Protein AF-A0A8I1SBZ4-F1 (afdb_monomer_lite)

Structure (mmCIF, N/CA/C/O backbone):
data_AF-A0A8I1SBZ4-F1
#
_entry.id   AF-A0A8I1SBZ4-F1
#
loop_
_atom_site.group_PDB
_atom_site.id
_atom_site.type_symbol
_atom_site.label_atom_id
_atom_site.label_alt_id
_atom_site.label_comp_id
_atom_site.label_asym_id
_atom_site.label_entity_id
_atom_site.label_seq_id
_atom_site.pdbx_PDB_ins_code
_atom_site.Cartn_x
_atom_site.Cartn_y
_atom_site.Cartn_z
_atom_site.occupancy
_atom_site.B_iso_or_equiv
_atom_site.auth_seq_id
_atom_site.auth_comp_id
_atom_site.auth_asym_id
_atom_site.auth_atom_id
_atom_site.pdbx_PDB_model_num
ATOM 1 N N . MET A 1 1 ? -2.290 -13.636 11.872 1.00 62.06 1 MET A N 1
ATOM 2 C CA . MET A 1 1 ? -2.128 -13.007 10.538 1.00 62.06 1 MET A CA 1
ATOM 3 C C . MET A 1 1 ? -1.278 -11.749 10.694 1.00 62.06 1 MET A C 1
ATOM 5 O O . MET A 1 1 ? -1.450 -11.072 11.700 1.00 62.06 1 MET A O 1
ATOM 9 N N . SER A 1 2 ? -0.366 -11.447 9.763 1.00 89.69 2 SER A N 1
ATOM 10 C CA . SER A 1 2 ? 0.429 -10.203 9.795 1.00 89.69 2 SER A CA 1
ATOM 11 C C . SER A 1 2 ? -0.465 -8.967 9.624 1.00 89.69 2 SER A C 1
ATOM 13 O O . SER A 1 2 ? -1.361 -8.974 8.783 1.00 89.69 2 SER A O 1
ATOM 15 N N . ARG A 1 3 ? -0.196 -7.905 10.397 1.00 93.25 3 ARG A N 1
ATOM 16 C CA . ARG A 1 3 ? -0.928 -6.626 10.376 1.00 93.25 3 ARG A CA 1
ATOM 17 C C . ARG A 1 3 ? -0.970 -6.011 8.973 1.00 93.25 3 ARG A C 1
ATOM 19 O O . ARG A 1 3 ? -2.034 -5.637 8.492 1.00 93.25 3 ARG A O 1
ATOM 26 N N . ILE A 1 4 ? 0.187 -5.992 8.314 1.00 94.06 4 ILE A N 1
ATOM 27 C CA . ILE A 1 4 ? 0.374 -5.436 6.971 1.00 94.06 4 ILE A CA 1
ATOM 28 C C . ILE A 1 4 ? -0.385 -6.272 5.938 1.00 94.06 4 ILE A C 1
ATOM 30 O O . ILE A 1 4 ? -1.058 -5.721 5.079 1.00 94.06 4 ILE A O 1
ATOM 34 N N . LEU A 1 5 ? -0.347 -7.605 6.050 1.00 94.81 5 LEU A N 1
ATOM 35 C CA . LEU A 1 5 ? -1.064 -8.481 5.121 1.00 94.81 5 LEU A CA 1
ATOM 36 C C . LEU A 1 5 ? -2.583 -8.297 5.222 1.00 94.81 5 LEU A C 1
ATOM 38 O O . LEU A 1 5 ? -3.266 -8.317 4.202 1.00 94.81 5 LEU A O 1
ATOM 42 N N . THR A 1 6 ? -3.117 -8.121 6.433 1.00 97.06 6 THR A N 1
ATOM 43 C CA . THR A 1 6 ? -4.546 -7.829 6.605 1.00 97.06 6 THR A CA 1
ATOM 44 C C . THR A 1 6 ? -4.915 -6.486 5.976 1.00 97.06 6 THR A C 1
ATOM 46 O O . THR A 1 6 ? -5.904 -6.429 5.254 1.00 97.06 6 THR A O 1
ATOM 49 N N . ALA A 1 7 ? -4.096 -5.448 6.176 1.00 96.94 7 ALA A N 1
ATOM 50 C CA . ALA A 1 7 ? -4.307 -4.145 5.549 1.00 96.94 7 ALA A CA 1
ATOM 51 C C . ALA A 1 7 ? -4.214 -4.204 4.014 1.00 96.94 7 ALA A C 1
ATOM 53 O O . ALA A 1 7 ? -5.075 -3.668 3.334 1.00 96.94 7 ALA A O 1
ATOM 54 N N . MET A 1 8 ? -3.252 -4.937 3.448 1.00 96.25 8 MET A N 1
ATOM 55 C CA . MET A 1 8 ? -3.157 -5.125 1.992 1.00 96.25 8 MET A CA 1
ATOM 56 C C . MET A 1 8 ? -4.380 -5.833 1.402 1.00 96.25 8 MET A C 1
ATOM 58 O O . MET A 1 8 ? -4.773 -5.544 0.281 1.00 96.25 8 MET A O 1
ATOM 62 N N . ARG A 1 9 ? -4.992 -6.766 2.142 1.00 95.88 9 ARG A N 1
ATOM 63 C CA . ARG A 1 9 ? -6.202 -7.475 1.690 1.00 95.88 9 ARG A CA 1
ATOM 64 C C . ARG A 1 9 ? -7.461 -6.619 1.742 1.00 95.88 9 ARG A C 1
ATOM 66 O O . ARG A 1 9 ? -8.400 -6.912 1.012 1.00 95.88 9 ARG A O 1
ATOM 73 N N . SER A 1 10 ? -7.510 -5.638 2.640 1.00 97.31 10 SER A N 1
ATOM 74 C CA . SER A 1 10 ? -8.620 -4.686 2.725 1.00 97.31 10 SER A CA 1
ATOM 75 C C . SER A 1 10 ? -8.404 -3.451 1.851 1.00 97.31 10 SER A C 1
ATOM 77 O O . SER A 1 10 ? -9.356 -2.709 1.623 1.00 97.31 10 SER A O 1
ATOM 79 N N . ALA A 1 11 ? -7.182 -3.233 1.361 1.00 96.06 11 ALA A N 1
ATOM 80 C CA . ALA A 1 11 ? -6.861 -2.125 0.482 1.00 96.06 11 ALA A CA 1
ATOM 81 C C . ALA A 1 11 ? -7.601 -2.227 -0.858 1.00 96.06 11 ALA A C 1
ATOM 83 O O . ALA A 1 11 ? -7.777 -3.307 -1.424 1.00 96.06 11 ALA A O 1
ATOM 84 N N . GLY A 1 12 ? -8.028 -1.067 -1.358 1.00 93.50 12 GLY A N 1
ATOM 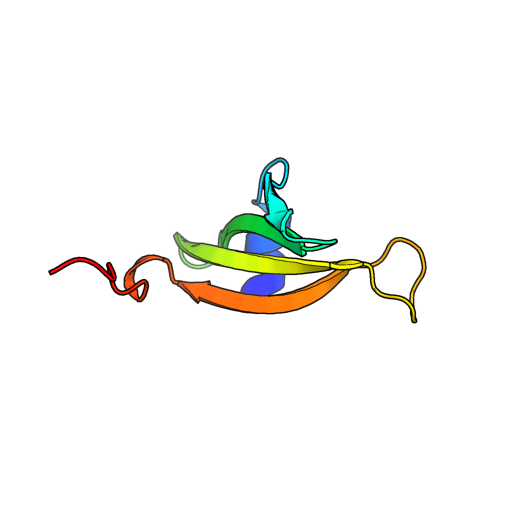85 C CA . GLY A 1 12 ? -8.612 -0.926 -2.687 1.00 93.50 12 GLY A CA 1
ATOM 86 C C . GLY A 1 12 ? -7.556 -0.880 -3.793 1.00 93.50 12 GLY A C 1
ATOM 87 O O . GLY A 1 12 ? -6.429 -1.353 -3.644 1.00 93.50 12 GLY A O 1
ATOM 88 N N . GLN A 1 13 ? -7.931 -0.279 -4.921 1.00 95.62 13 GLN A N 1
ATOM 89 C CA . GLN A 1 13 ? -7.003 -0.059 -6.025 1.00 95.62 13 GLN A CA 1
ATOM 90 C C . GLN A 1 13 ? -5.890 0.913 -5.594 1.00 95.62 13 GLN A C 1
ATOM 92 O O . GLN A 1 13 ? -6.205 1.942 -4.989 1.00 95.62 13 GLN A O 1
ATOM 97 N N . PRO A 1 14 ? -4.608 0.607 -5.864 1.00 96.56 14 PRO A N 1
ATOM 98 C CA . PRO A 1 14 ? -3.524 1.495 -5.482 1.00 96.56 14 PRO A CA 1
ATOM 99 C C . PRO A 1 14 ? -3.532 2.783 -6.295 1.00 96.56 14 PRO A C 1
ATOM 101 O O . PRO A 1 14 ? -3.908 2.799 -7.469 1.00 96.56 14 PRO A O 1
ATOM 104 N N . THR A 1 15 ? -2.999 3.835 -5.686 1.00 97.00 15 THR A N 1
ATOM 105 C CA . THR A 1 15 ? -2.618 5.059 -6.389 1.00 97.00 15 THR A CA 1
ATOM 106 C C . THR A 1 15 ? -1.156 4.943 -6.806 1.00 97.00 15 THR A C 1
ATOM 108 O O . THR A 1 15 ? -0.298 4.655 -5.972 1.00 97.00 15 THR A O 1
ATOM 111 N N . ALA A 1 16 ? -0.853 5.174 -8.082 1.00 96.25 16 ALA A N 1
ATOM 112 C CA . ALA A 1 16 ? 0.532 5.277 -8.533 1.00 96.25 16 ALA A CA 1
ATOM 113 C C . ALA A 1 16 ? 1.181 6.548 -7.957 1.00 96.25 16 ALA A C 1
ATOM 115 O O . ALA A 1 16 ? 0.585 7.627 -8.004 1.00 96.25 16 ALA A O 1
ATOM 116 N N . LEU A 1 17 ? 2.383 6.408 -7.404 1.00 93.88 17 LEU A N 1
ATOM 117 C CA . LEU A 1 17 ? 3.242 7.517 -6.988 1.00 93.88 17 LEU A CA 1
ATOM 118 C C . LEU A 1 17 ? 4.383 7.701 -8.005 1.00 93.88 17 LEU A C 1
ATOM 120 O O . LEU A 1 17 ? 4.320 7.193 -9.122 1.00 93.88 17 LEU A O 1
ATOM 124 N N . GLU A 1 18 ? 5.413 8.465 -7.641 1.00 91.38 18 GLU A N 1
ATOM 125 C CA . GLU A 1 18 ? 6.594 8.666 -8.481 1.00 91.38 18 GLU A CA 1
ATOM 126 C C . GLU A 1 18 ? 7.357 7.347 -8.708 1.00 91.38 18 GLU A C 1
ATOM 128 O O . GLU A 1 18 ? 7.637 6.599 -7.767 1.00 91.38 18 GLU A O 1
ATOM 133 N N . GLY A 1 19 ? 7.712 7.074 -9.967 1.0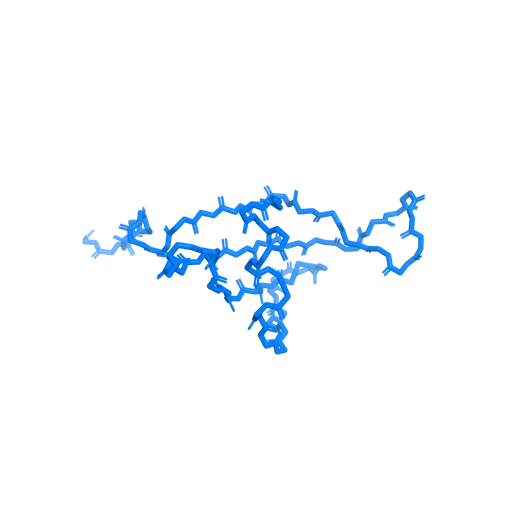0 92.69 19 GLY A N 1
ATOM 134 C CA . GLY A 1 19 ? 8.392 5.842 -10.364 1.00 92.69 19 GLY A CA 1
ATOM 135 C C . GLY A 1 19 ? 7.447 4.641 -10.440 1.00 92.69 19 GLY A C 1
ATOM 136 O O . GLY A 1 19 ? 6.364 4.722 -11.013 1.00 92.69 19 GLY A O 1
ATOM 137 N N . ASP A 1 20 ? 7.883 3.510 -9.893 1.00 94.00 20 ASP A N 1
ATOM 138 C CA . ASP A 1 20 ? 7.144 2.243 -9.821 1.00 94.00 20 ASP A CA 1
ATOM 139 C C . ASP A 1 20 ? 6.425 2.044 -8.474 1.00 94.00 20 ASP A C 1
ATOM 141 O O . ASP A 1 20 ? 5.907 0.965 -8.176 1.00 94.00 20 ASP A O 1
ATOM 145 N N . GLN A 1 21 ? 6.378 3.094 -7.653 1.00 97.00 21 GLN A N 1
ATOM 146 C CA . GLN A 1 21 ? 5.761 3.055 -6.338 1.00 97.00 21 GLN A CA 1
ATOM 147 C C . GLN A 1 21 ? 4.235 3.030 -6.429 1.00 97.00 21 GLN A C 1
ATOM 149 O O . GLN A 1 21 ? 3.596 3.819 -7.128 1.00 97.00 21 GLN A O 1
ATOM 154 N N . LEU A 1 22 ? 3.641 2.150 -5.632 1.00 97.25 22 LEU A N 1
ATOM 155 C CA . LEU A 1 22 ? 2.207 1.984 -5.469 1.00 97.25 22 LEU A CA 1
ATOM 156 C C . LEU A 1 22 ? 1.827 2.284 -4.022 1.00 97.25 22 LEU A C 1
ATOM 158 O O . LEU A 1 22 ? 2.310 1.638 -3.088 1.00 97.25 22 LEU A O 1
ATOM 162 N N . PHE A 1 23 ? 0.934 3.250 -3.851 1.00 97.06 23 PHE A N 1
ATOM 163 C CA . PHE A 1 23 ? 0.351 3.607 -2.570 1.00 97.06 23 PHE A CA 1
ATOM 164 C C . PHE A 1 23 ? -0.949 2.845 -2.342 1.00 97.06 23 PHE A C 1
ATOM 166 O O . PHE A 1 23 ? -1.886 2.938 -3.136 1.00 97.06 23 PHE A O 1
ATOM 173 N N . TYR A 1 24 ? -1.023 2.149 -1.215 1.00 97.56 24 TYR A N 1
ATOM 174 C CA . TYR A 1 24 ? -2.216 1.476 -0.729 1.00 97.56 24 TYR A CA 1
ATOM 175 C C . TYR A 1 24 ? -2.654 2.098 0.592 1.00 97.56 24 TYR A C 1
ATOM 177 O O . TYR A 1 24 ? -1.833 2.440 1.447 1.00 97.56 24 TYR A O 1
ATOM 185 N N . LEU A 1 25 ? -3.968 2.173 0.774 1.00 97.44 25 LEU A N 1
ATOM 186 C CA . LEU A 1 25 ? -4.596 2.517 2.039 1.00 97.44 25 LEU A CA 1
ATOM 187 C C . LEU A 1 25 ? -5.472 1.342 2.458 1.00 97.44 25 LEU A C 1
ATOM 189 O O . LEU A 1 25 ? -6.356 0.936 1.703 1.00 97.44 25 LEU A O 1
ATOM 193 N N . GLY A 1 26 ? -5.201 0.770 3.628 1.00 97.00 26 GLY A N 1
ATOM 194 C CA . GLY A 1 26 ? -5.881 -0.438 4.084 1.00 97.00 26 GLY A CA 1
ATOM 195 C C . GLY A 1 26 ? -6.055 -0.491 5.593 1.00 97.00 26 GLY A C 1
ATOM 196 O O . GLY A 1 26 ? -5.336 0.160 6.342 1.00 97.00 26 GLY A O 1
ATOM 197 N N . ILE A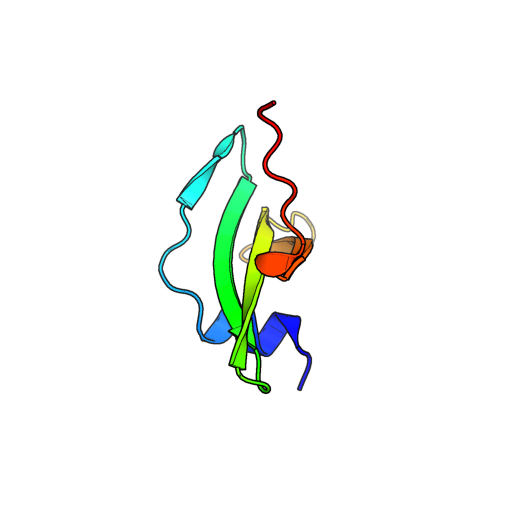 1 27 ? -7.006 -1.298 6.050 1.00 97.62 27 ILE A N 1
ATOM 198 C CA . ILE A 1 27 ? -7.358 -1.465 7.463 1.00 97.62 27 ILE A CA 1
ATOM 199 C C . ILE A 1 27 ? -6.837 -2.811 7.969 1.00 97.62 27 ILE A C 1
ATOM 201 O O . ILE A 1 27 ? -7.119 -3.865 7.390 1.00 97.62 27 ILE A O 1
ATOM 205 N N . ASP A 1 28 ? -6.072 -2.789 9.059 1.00 96.25 28 ASP A N 1
ATOM 206 C CA . ASP A 1 28 ? -5.566 -4.002 9.694 1.00 96.25 28 ASP A CA 1
ATOM 207 C C . ASP A 1 28 ? -6.639 -4.767 10.500 1.00 96.25 28 ASP A C 1
ATOM 209 O O . ASP A 1 28 ? -7.786 -4.350 10.648 1.00 96.25 28 ASP A O 1
ATOM 213 N N . GLY A 1 29 ? -6.257 -5.902 11.095 1.00 95.62 29 GLY A N 1
ATOM 214 C CA . GLY A 1 29 ? -7.174 -6.724 11.901 1.00 95.62 29 GLY A CA 1
ATOM 215 C C . GLY A 1 29 ? -7.620 -6.107 13.235 1.00 95.62 29 GLY A C 1
ATOM 216 O O . GLY A 1 29 ? -8.322 -6.766 13.993 1.00 95.62 29 GLY A O 1
ATOM 217 N N . ARG A 1 30 ? -7.176 -4.890 13.558 1.00 94.75 30 ARG A N 1
ATOM 218 C CA . ARG A 1 30 ? -7.523 -4.126 14.763 1.00 94.75 30 ARG A CA 1
ATOM 219 C C . ARG A 1 30 ? -8.280 -2.837 14.426 1.00 94.75 30 ARG A C 1
ATOM 221 O O . ARG A 1 30 ? -8.509 -2.035 15.325 1.00 94.75 30 ARG A O 1
ATOM 228 N N . GLY A 1 31 ? -8.654 -2.630 13.162 1.00 95.62 31 GLY A N 1
ATOM 229 C CA . GLY A 1 31 ? -9.340 -1.417 12.721 1.00 95.62 31 GLY A CA 1
ATOM 230 C C . GLY A 1 31 ? -8.418 -0.211 12.531 1.00 95.62 31 GLY A C 1
ATOM 231 O O . GLY A 1 31 ? -8.911 0.906 12.426 1.00 95.62 31 GLY A O 1
ATOM 232 N N . VAL A 1 32 ? -7.095 -0.400 12.501 1.00 95.50 32 VAL A N 1
ATOM 233 C CA . VAL A 1 32 ? -6.155 0.699 12.260 1.00 95.50 32 VAL A CA 1
ATOM 234 C C . VAL A 1 32 ? -5.858 0.811 10.772 1.00 95.50 32 VAL A C 1
ATOM 236 O O . VAL A 1 32 ? -5.409 -0.150 10.146 1.00 95.50 32 VAL A O 1
ATOM 239 N N . GLU A 1 33 ? -6.065 2.008 10.236 1.00 97.06 33 GLU A N 1
ATOM 240 C CA . GLU A 1 33 ? -5.707 2.365 8.870 1.00 97.06 33 GLU A CA 1
ATOM 241 C C . GLU A 1 33 ? -4.189 2.528 8.726 1.00 97.06 33 GLU A C 1
ATOM 243 O O . GLU A 1 33 ? -3.537 3.234 9.504 1.00 97.06 33 GLU A O 1
ATOM 248 N N . LEU A 1 34 ? -3.632 1.845 7.732 1.00 96.94 34 LEU A N 1
ATOM 249 C CA . LEU A 1 34 ? -2.231 1.884 7.355 1.00 96.94 34 LEU A CA 1
ATOM 250 C C . LEU A 1 34 ? -2.100 2.458 5.946 1.00 96.94 34 LEU A C 1
ATOM 252 O O . LEU A 1 34 ? -2.737 1.969 5.011 1.00 96.94 34 LEU A O 1
ATOM 256 N N . GLU A 1 35 ? -1.218 3.440 5.800 1.00 96.19 35 GLU A N 1
ATOM 257 C CA . GLU A 1 35 ? -0.610 3.768 4.516 1.00 96.19 35 GLU A CA 1
ATOM 258 C C . GLU A 1 35 ? 0.518 2.775 4.230 1.00 96.19 35 GLU A C 1
ATOM 260 O O . GLU A 1 35 ? 1.324 2.459 5.109 1.00 96.19 35 GLU A O 1
ATOM 265 N N . ILE A 1 36 ? 0.569 2.260 3.005 1.00 97.06 36 ILE A N 1
ATOM 266 C CA . ILE A 1 36 ? 1.549 1.262 2.583 1.00 97.06 36 ILE A CA 1
ATOM 267 C C . ILE A 1 36 ? 2.107 1.683 1.227 1.00 97.06 36 ILE A C 1
ATOM 269 O O . ILE A 1 36 ? 1.341 1.934 0.299 1.00 97.06 36 ILE A O 1
ATOM 273 N N . ILE A 1 37 ? 3.433 1.735 1.103 1.00 97.06 37 ILE A N 1
ATOM 274 C CA . ILE A 1 37 ? 4.114 1.917 -0.183 1.00 97.06 37 ILE A CA 1
ATOM 275 C C . ILE A 1 37 ? 4.766 0.595 -0.550 1.00 97.06 37 ILE A C 1
ATOM 277 O O . ILE A 1 37 ? 5.536 0.017 0.230 1.00 97.06 37 ILE A O 1
ATOM 281 N N . ALA A 1 38 ? 4.448 0.126 -1.747 1.00 97.00 38 ALA A N 1
ATOM 282 C CA . ALA A 1 38 ? 5.034 -1.065 -2.321 1.00 97.00 38 ALA A CA 1
ATOM 283 C C . ALA A 1 38 ? 5.578 -0.783 -3.720 1.00 97.00 38 ALA A C 1
ATOM 285 O O . ALA A 1 38 ? 5.096 0.108 -4.411 1.00 97.00 38 ALA A O 1
ATOM 286 N N . VAL A 1 39 ? 6.555 -1.577 -4.130 1.00 96.62 39 VAL A N 1
ATOM 287 C CA . VAL A 1 39 ? 7.129 -1.589 -5.481 1.00 96.62 39 VAL A CA 1
ATOM 288 C C . VAL A 1 39 ? 7.034 -3.010 -6.047 1.00 96.62 39 VAL A C 1
ATOM 290 O O . VAL A 1 39 ? 6.914 -3.959 -5.260 1.00 96.62 39 VAL A O 1
ATOM 293 N N . PRO A 1 40 ? 7.054 -3.203 -7.376 1.00 96.12 40 PRO A N 1
ATOM 294 C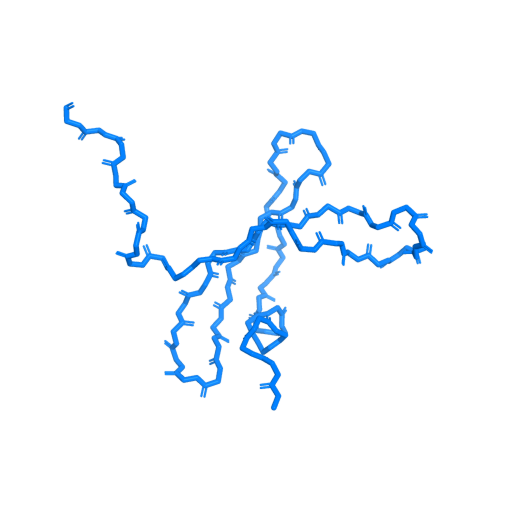 CA . PRO A 1 40 ? 7.219 -4.524 -7.975 1.00 96.12 40 PRO A CA 1
ATOM 295 C C . PRO A 1 40 ? 8.426 -5.269 -7.386 1.00 96.12 40 PRO A C 1
ATOM 297 O O . PRO A 1 40 ? 9.487 -4.690 -7.168 1.00 96.12 40 PRO A O 1
ATOM 300 N N . ASP A 1 41 ? 8.263 -6.558 -7.088 1.00 95.31 41 ASP A N 1
ATOM 301 C CA . ASP A 1 41 ? 9.362 -7.391 -6.588 1.00 95.31 41 ASP A CA 1
ATOM 302 C C . ASP A 1 41 ? 10.103 -8.063 -7.752 1.00 95.31 41 ASP A C 1
ATOM 304 O O . ASP A 1 41 ? 9.638 -9.064 -8.303 1.00 95.31 41 ASP A O 1
ATOM 308 N N . ASP A 1 42 ? 11.295 -7.567 -8.081 1.00 91.25 42 ASP A N 1
ATOM 309 C CA . ASP A 1 42 ? 12.151 -8.147 -9.127 1.00 91.25 42 ASP A CA 1
ATOM 310 C C . ASP A 1 42 ? 12.527 -9.613 -8.860 1.00 91.25 42 ASP A C 1
ATOM 312 O O . ASP A 1 42 ? 12.793 -10.378 -9.790 1.00 91.25 42 ASP A O 1
ATOM 316 N N . LYS A 1 43 ? 12.541 -10.051 -7.592 1.00 93.25 43 LYS A N 1
ATOM 317 C CA . LYS A 1 43 ? 12.856 -11.444 -7.235 1.00 93.25 43 LYS A CA 1
ATOM 318 C C . LYS A 1 43 ? 11.666 -12.376 -7.432 1.00 93.25 43 LYS A C 1
ATOM 320 O O . LYS A 1 43 ? 11.849 -13.595 -7.467 1.00 93.25 43 LYS A O 1
ATOM 325 N N . ARG A 1 44 ? 10.447 -11.836 -7.492 1.00 93.56 44 ARG A N 1
ATOM 326 C CA . ARG A 1 44 ? 9.196 -12.593 -7.579 1.00 93.56 44 ARG A CA 1
ATOM 327 C C . ARG A 1 44 ? 8.275 -11.911 -8.587 1.00 93.56 44 ARG A C 1
ATOM 329 O O . ARG A 1 44 ? 7.465 -11.082 -8.183 1.00 93.56 44 ARG A O 1
ATOM 336 N N . PRO A 1 45 ? 8.349 -12.284 -9.876 1.00 90.31 45 PRO A N 1
ATOM 337 C CA . PRO A 1 45 ? 7.503 -11.697 -10.910 1.00 90.31 45 PRO A CA 1
ATOM 338 C C . PRO A 1 45 ? 6.018 -11.721 -10.520 1.00 90.31 45 PRO A C 1
ATOM 340 O O . PRO A 1 45 ? 5.482 -12.766 -10.152 1.00 90.31 45 PRO A O 1
ATOM 343 N N . GLY A 1 46 ? 5.364 -10.557 -10.571 1.00 90.00 46 GLY A N 1
ATOM 344 C CA . GLY A 1 46 ? 3.969 -10.371 -10.143 1.00 90.00 46 GLY A CA 1
ATOM 345 C C . GLY A 1 46 ? 3.769 -10.185 -8.631 1.00 90.00 46 GLY A C 1
ATOM 346 O O . GLY A 1 46 ? 2.640 -9.998 -8.182 1.00 90.00 46 GLY A O 1
ATOM 347 N N . GLY A 1 47 ? 4.843 -10.232 -7.844 1.00 93.56 47 GLY A N 1
ATOM 348 C CA . GLY A 1 47 ? 4.860 -9.903 -6.426 1.00 93.56 47 GLY A CA 1
ATOM 349 C C . GLY A 1 47 ? 5.089 -8.414 -6.169 1.00 93.56 47 GLY A C 1
ATOM 350 O O . GLY A 1 47 ? 5.482 -7.653 -7.052 1.00 93.56 47 GLY A O 1
ATOM 351 N N . LEU A 1 48 ? 4.855 -8.016 -4.920 1.00 95.25 48 LEU A N 1
ATOM 352 C CA . LEU A 1 48 ? 5.122 -6.672 -4.422 1.00 95.25 48 LEU A CA 1
ATOM 353 C C . LEU A 1 48 ? 6.068 -6.749 -3.224 1.00 95.25 48 LEU A C 1
ATOM 355 O O . LEU A 1 48 ? 5.848 -7.544 -2.304 1.00 95.25 48 LEU A O 1
ATOM 359 N N . ALA A 1 49 ? 7.078 -5.887 -3.212 1.00 95.50 49 ALA A N 1
ATOM 360 C CA . ALA A 1 49 ? 7.923 -5.632 -2.060 1.00 95.50 49 ALA A CA 1
ATOM 361 C C . ALA A 1 49 ? 7.390 -4.405 -1.313 1.00 95.50 49 ALA A C 1
ATOM 363 O O . ALA A 1 49 ? 7.235 -3.329 -1.887 1.00 95.50 49 ALA A O 1
ATOM 364 N N . ILE A 1 50 ? 7.101 -4.565 -0.022 1.00 95.44 50 ILE A N 1
ATOM 365 C CA . ILE A 1 50 ? 6.642 -3.463 0.829 1.00 95.44 50 ILE A CA 1
ATOM 366 C C . ILE A 1 50 ? 7.868 -2.752 1.389 1.00 95.44 50 ILE A C 1
ATOM 368 O O . ILE A 1 5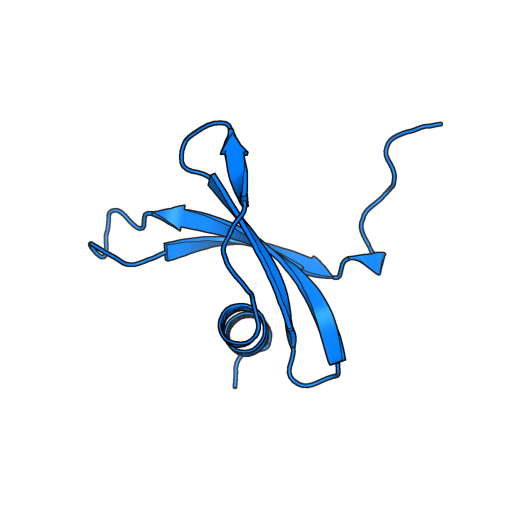0 ? 8.658 -3.363 2.108 1.00 95.44 50 ILE A O 1
ATOM 372 N N . ILE A 1 51 ? 8.000 -1.468 1.066 1.00 95.75 51 ILE A N 1
ATOM 373 C CA . ILE A 1 51 ? 9.137 -0.629 1.470 1.00 95.75 51 ILE A CA 1
ATOM 374 C C . ILE A 1 51 ? 8.764 0.377 2.564 1.00 95.75 51 ILE A C 1
ATOM 376 O O . ILE A 1 51 ? 9.639 0.858 3.276 1.00 95.75 51 ILE A O 1
ATOM 380 N N . HIS A 1 52 ? 7.467 0.648 2.747 1.00 94.50 52 HIS A N 1
ATOM 381 C CA . HIS A 1 52 ? 6.943 1.501 3.816 1.00 94.50 52 HIS A CA 1
ATOM 382 C C . HIS A 1 52 ? 5.571 1.010 4.270 1.00 94.50 52 HIS A C 1
ATOM 384 O O . HIS A 1 52 ? 4.739 0.641 3.442 1.00 94.50 52 HIS A O 1
ATOM 390 N N . ALA A 1 53 ? 5.319 1.025 5.579 1.00 95.31 53 ALA A N 1
ATOM 391 C CA . ALA A 1 53 ? 3.997 0.776 6.145 1.00 95.31 53 ALA A CA 1
ATOM 392 C C . ALA A 1 53 ? 3.855 1.490 7.493 1.00 95.31 53 ALA A C 1
ATOM 394 O O . ALA A 1 53 ? 4.529 1.131 8.462 1.00 95.31 53 ALA A O 1
ATOM 395 N N . MET A 1 54 ? 2.962 2.474 7.577 1.00 95.00 54 MET A N 1
ATOM 396 C CA . MET A 1 54 ? 2.744 3.253 8.795 1.00 95.00 54 MET A CA 1
ATOM 397 C C . MET A 1 54 ? 1.259 3.506 9.055 1.00 95.00 54 MET A C 1
ATOM 399 O O . MET A 1 54 ? 0.485 3.676 8.118 1.00 95.00 54 MET A O 1
ATOM 403 N N . PRO A 1 55 ? 0.827 3.554 10.327 1.00 94.69 55 PRO A N 1
ATOM 404 C CA . PRO A 1 55 ? -0.496 4.062 10.647 1.00 94.69 55 PRO A CA 1
ATOM 405 C C . PRO A 1 55 ? -0.659 5.523 10.230 1.00 94.69 55 PRO A C 1
ATOM 407 O O . PRO A 1 55 ? 0.216 6.347 10.506 1.00 94.69 55 PRO A O 1
ATOM 410 N N . THR A 1 56 ? -1.806 5.865 9.642 1.00 90.94 56 THR A N 1
ATOM 411 C CA . THR A 1 56 ? -2.048 7.211 9.092 1.00 90.94 56 THR A CA 1
ATOM 412 C C . THR A 1 56 ? -2.026 8.317 10.147 1.00 90.94 56 THR A C 1
ATOM 414 O O . THR A 1 56 ? -1.647 9.447 9.854 1.00 90.94 56 THR A O 1
ATOM 417 N N . HIS A 1 57 ? -2.324 7.996 11.409 1.00 85.00 57 HIS A N 1
ATOM 418 C CA . HIS A 1 57 ? -2.262 8.948 12.524 1.00 85.00 57 HIS A CA 1
ATOM 419 C C . HIS A 1 57 ? -0.838 9.384 12.911 1.00 85.00 57 HIS A C 1
ATOM 421 O O . HIS A 1 57 ? -0.686 10.365 13.635 1.00 85.00 57 HIS A O 1
ATOM 427 N N . TYR A 1 58 ? 0.203 8.688 12.441 1.00 80.19 58 TYR A N 1
ATOM 428 C CA . TYR A 1 58 ? 1.594 9.126 12.604 1.00 80.19 58 TYR A CA 1
ATOM 429 C C . TYR A 1 58 ? 2.085 10.008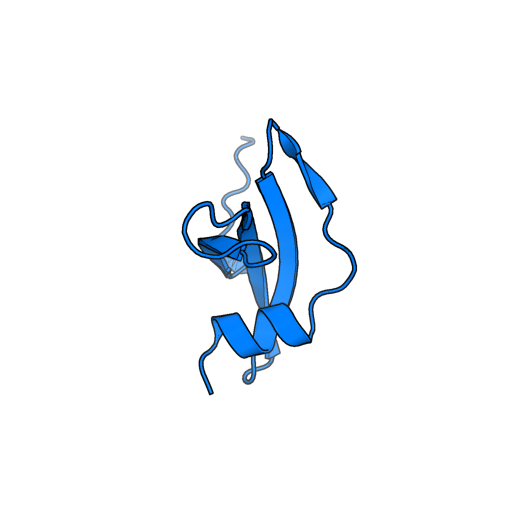 11.459 1.00 80.19 58 TYR A C 1
ATOM 431 O O . TYR A 1 58 ? 3.203 10.523 11.536 1.00 80.19 58 TYR A O 1
ATOM 439 N N . ARG A 1 59 ? 1.280 10.203 10.406 1.00 72.94 59 ARG A N 1
ATOM 440 C CA . ARG A 1 59 ? 1.642 11.088 9.304 1.00 72.94 59 ARG A CA 1
ATOM 441 C C . ARG A 1 59 ? 1.766 12.508 9.849 1.00 72.94 59 ARG A C 1
ATOM 443 O O . ARG A 1 59 ? 0.765 13.175 10.118 1.00 72.94 59 ARG A O 1
ATOM 450 N N . ARG A 1 60 ? 3.002 12.988 10.026 1.00 68.50 60 ARG A N 1
ATOM 451 C CA . ARG A 1 60 ? 3.235 14.417 10.240 1.00 68.50 60 ARG A CA 1
ATOM 452 C C . ARG A 1 60 ? 2.700 15.133 9.008 1.00 68.50 60 ARG A C 1
ATOM 454 O O . ARG A 1 60 ? 3.120 14.845 7.891 1.00 68.50 60 ARG A O 1
ATOM 461 N N . LYS A 1 61 ? 1.777 16.070 9.213 1.00 59.41 61 LYS A N 1
ATOM 462 C CA . LYS A 1 61 ? 1.534 17.115 8.223 1.00 59.41 61 LYS A CA 1
ATOM 463 C C . LYS A 1 61 ? 2.814 17.944 8.170 1.00 59.41 61 LYS A C 1
ATOM 465 O O . LYS A 1 61 ? 3.037 18.769 9.049 1.00 59.41 61 LYS A O 1
ATOM 470 N N . GLU A 1 62 ? 3.693 17.677 7.213 1.00 52.62 62 GLU A N 1
ATOM 471 C CA . GLU A 1 62 ? 4.683 18.682 6.838 1.00 52.62 62 GLU A CA 1
ATOM 472 C C . GLU A 1 62 ? 3.904 19.853 6.234 1.00 52.62 62 GLU A C 1
ATOM 474 O O . GLU A 1 62 ? 3.229 19.706 5.216 1.00 52.62 62 GLU A O 1
ATOM 479 N N . GLY A 1 63 ? 3.880 20.972 6.959 1.00 51.28 63 GLY A N 1
ATOM 480 C CA . GLY A 1 63 ? 3.086 22.150 6.622 1.00 51.28 63 GLY A CA 1
ATOM 481 C C . GLY A 1 63 ? 2.733 22.991 7.849 1.00 51.28 63 GLY A C 1
ATOM 482 O O . GLY A 1 63 ? 1.571 23.063 8.250 1.00 51.28 63 GLY A O 1
ATOM 483 N N . SER A 1 64 ? 3.744 23.611 8.458 1.00 38.12 64 SER A N 1
ATOM 484 C CA . SER A 1 64 ? 3.643 24.875 9.204 1.00 38.12 64 SER A CA 1
ATOM 485 C C . SER A 1 64 ? 4.772 25.774 8.736 1.00 38.12 64 SER A C 1
ATOM 487 O O . SER A 1 64 ? 5.876 25.221 8.533 1.00 38.12 64 SER A O 1
#

Sequence (64 aa):
MSRILTAMRSAGQPTALEGDQLFYLGIDGRGVELEIIAVPDDKRPGGLAIIHAMPTHYRRKEGS

pLDDT: mean 90.7, std 12.41, range [38.12, 97.62]

Secondary structure (DSSP, 8-state):
--HHHHHHHH--SPEE-STT-EEEEEE-TTS-EEEEEEEE-TTSTT-EEEEEEEEGGG------

Foldseek 3Di:
DDFVVQFVVQWDAWDDDPDQKTWTWGAGPVRFIKIWIWGQDPVDHVDIDTPDIDGPVPDPPPDD

Radius of gyration: 12.35 Å; chains: 1; bounding box: 22×38×26 Å